Protein AF-J1PZE3-F1 (afdb_monome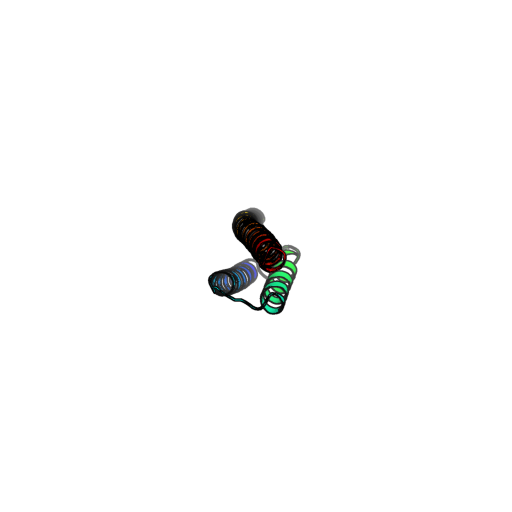r_lite)

pLDDT: mean 88.05, std 9.28, range [46.84, 96.94]

Foldseek 3Di:
DAPVVLLVLLVVLLVVLVVQLPDPDHDVVVNVVSVVSNVVSLPDDHDPPYDPVSNVVSNVVVVVSVVVVVVVVVVVVVVVVVVVVVVVVVVVVVVVVVVVD

Secondary structure (DSSP, 8-state):
--HHHHHHHHHHHHHHHHHHHTSSS--HHHHHHHHHHHHHHHTSPPPTTS-HHHHHHHHHHHHHHHHHHHHHHHHHHHHHHHHHHHHHHHHHHHHHHHT--

Radius of gyration: 21.09 Å; chains: 1; bounding box: 51×18×63 Å

Sequence (101 aa):
MHLKNRAQRCEKLRQQIEKLVRKEMYPVESLVELIEQLNATLNQPASPDDNIAEYSAFLQLNLDWLQLIMAQLSAEKDAVAVSMNNIRQGRKALRSYGQHN

Structure (mmCIF, N/CA/C/O backbone):
data_AF-J1PZE3-F1
#
_entry.id   AF-J1PZE3-F1
#
loop_
_atom_site.group_PDB
_atom_site.id
_atom_site.type_symbol
_atom_site.label_atom_id
_atom_site.label_alt_id
_atom_site.label_comp_id
_atom_site.label_asym_id
_atom_site.label_entity_id
_atom_site.label_seq_id
_atom_site.pdbx_PDB_ins_code
_atom_site.Cartn_x
_atom_site.Cartn_y
_atom_site.Cartn_z
_atom_site.occupancy
_atom_site.B_iso_or_equiv
_atom_site.auth_seq_id
_atom_site.auth_comp_id
_atom_site.auth_asym_id
_atom_site.auth_atom_id
_atom_site.pdbx_PDB_model_num
ATOM 1 N N . MET A 1 1 ? 18.866 3.121 -10.414 1.00 66.88 1 MET A N 1
ATOM 2 C CA . MET A 1 1 ? 18.412 1.750 -10.077 1.00 66.88 1 MET A CA 1
ATOM 3 C C . MET A 1 1 ? 17.497 1.277 -11.191 1.00 66.88 1 MET A C 1
ATOM 5 O O . MET A 1 1 ? 16.497 1.952 -11.418 1.00 66.88 1 MET A O 1
ATOM 9 N N . HIS A 1 2 ? 17.850 0.182 -11.875 1.00 84.25 2 HIS A N 1
ATOM 10 C CA . HIS A 1 2 ? 17.069 -0.357 -12.997 1.00 84.25 2 HIS A CA 1
ATOM 11 C C . HIS A 1 2 ? 15.630 -0.686 -12.596 1.00 84.25 2 HIS A C 1
ATOM 13 O O . HIS A 1 2 ? 15.385 -1.145 -11.470 1.00 84.25 2 HIS A O 1
ATOM 19 N N . LEU A 1 3 ? 14.702 -0.504 -13.537 1.00 87.06 3 LEU A N 1
ATOM 20 C CA . LEU A 1 3 ? 13.269 -0.715 -13.344 1.00 87.06 3 LEU A CA 1
ATOM 21 C C . LEU A 1 3 ? 12.931 -2.067 -12.704 1.00 87.06 3 LEU A C 1
ATOM 23 O O . LEU A 1 3 ? 12.151 -2.119 -11.757 1.00 87.06 3 LEU A O 1
ATOM 27 N N . LYS A 1 4 ? 13.582 -3.155 -13.131 1.00 88.56 4 LYS A N 1
ATOM 28 C CA . LYS A 1 4 ? 13.354 -4.503 -12.580 1.00 88.56 4 LYS A CA 1
ATOM 29 C C . LYS A 1 4 ? 13.589 -4.582 -11.067 1.00 88.56 4 LYS A C 1
ATOM 31 O O . LYS A 1 4 ? 12.764 -5.126 -10.336 1.00 88.56 4 LYS A O 1
ATOM 36 N N . ASN A 1 5 ? 14.687 -4.000 -10.586 1.00 90.44 5 ASN A N 1
ATOM 37 C CA . ASN A 1 5 ? 15.010 -3.993 -9.156 1.00 90.44 5 ASN A CA 1
ATOM 38 C C . ASN A 1 5 ? 14.001 -3.138 -8.380 1.00 90.44 5 ASN A C 1
ATOM 40 O O . ASN A 1 5 ? 13.649 -3.451 -7.242 1.00 90.44 5 ASN A O 1
ATOM 44 N N . ARG A 1 6 ? 13.522 -2.053 -8.999 1.00 91.00 6 ARG A N 1
ATOM 45 C CA . ARG A 1 6 ? 12.510 -1.161 -8.423 1.00 91.00 6 ARG A CA 1
ATOM 46 C C . ARG A 1 6 ? 11.163 -1.841 -8.295 1.00 91.00 6 ARG A C 1
ATOM 48 O O . ARG A 1 6 ? 10.598 -1.832 -7.208 1.00 91.00 6 ARG A O 1
ATOM 55 N N . ALA A 1 7 ? 10.721 -2.510 -9.352 1.00 92.31 7 ALA A N 1
ATOM 56 C CA . ALA A 1 7 ? 9.512 -3.317 -9.355 1.00 92.31 7 ALA A CA 1
ATOM 57 C C . ALA A 1 7 ? 9.540 -4.375 -8.245 1.00 92.31 7 ALA A C 1
ATOM 59 O O . ALA A 1 7 ? 8.596 -4.460 -7.464 1.00 92.31 7 ALA A O 1
ATOM 60 N N . GLN A 1 8 ? 10.650 -5.104 -8.101 1.00 93.88 8 GLN A N 1
ATOM 61 C CA . GLN A 1 8 ? 10.813 -6.098 -7.035 1.00 93.88 8 GLN A CA 1
ATOM 62 C C . GLN A 1 8 ? 10.764 -5.483 -5.632 1.00 93.88 8 GLN A C 1
ATOM 64 O O . GLN A 1 8 ? 10.126 -6.035 -4.734 1.00 93.88 8 GLN A O 1
ATOM 69 N N . ARG A 1 9 ? 11.418 -4.334 -5.425 1.00 94.88 9 ARG A N 1
ATOM 70 C CA . ARG A 1 9 ? 11.391 -3.640 -4.132 1.00 94.88 9 ARG A CA 1
ATOM 71 C C . ARG A 1 9 ? 9.990 -3.132 -3.793 1.00 94.88 9 ARG A C 1
ATOM 73 O O . ARG A 1 9 ? 9.543 -3.343 -2.669 1.00 94.88 9 ARG A O 1
ATOM 80 N N . CYS A 1 10 ? 9.299 -2.514 -4.750 1.00 95.50 10 CYS A N 1
ATOM 81 C CA . CYS A 1 10 ? 7.920 -2.060 -4.582 1.00 95.50 10 CYS A CA 1
ATOM 82 C C . CYS A 1 10 ? 6.985 -3.232 -4.274 1.00 95.50 10 CYS A C 1
ATOM 84 O O . CYS A 1 10 ? 6.245 -3.157 -3.304 1.00 95.50 10 CYS A O 1
ATOM 86 N N . GLU A 1 11 ? 7.066 -4.335 -5.021 1.00 95.38 11 GLU A N 1
ATOM 87 C CA . GLU A 1 11 ? 6.275 -5.546 -4.761 1.00 95.38 11 GLU A CA 1
ATOM 88 C C . GLU A 1 11 ? 6.492 -6.066 -3.333 1.00 95.38 11 GLU A C 1
ATOM 90 O O . GLU A 1 11 ? 5.537 -6.277 -2.589 1.00 95.38 11 GLU A O 1
ATOM 95 N N . LYS A 1 12 ? 7.750 -6.178 -2.891 1.00 96.88 12 LYS A N 1
ATOM 96 C CA . LYS A 1 12 ? 8.068 -6.631 -1.531 1.00 96.88 12 LYS A CA 1
ATOM 97 C C . LYS A 1 12 ? 7.519 -5.690 -0.451 1.00 96.88 12 LYS A C 1
ATOM 99 O O . LYS A 1 12 ? 7.113 -6.149 0.616 1.00 96.88 12 LYS A O 1
ATOM 104 N N . LEU A 1 13 ? 7.554 -4.378 -0.680 1.00 96.94 13 LEU A N 1
ATOM 105 C CA . LEU A 1 13 ? 6.990 -3.393 0.248 1.00 96.94 13 LEU A CA 1
ATOM 106 C C . LEU A 1 13 ? 5.461 -3.484 0.280 1.00 96.94 13 LEU A C 1
ATOM 108 O O . LEU A 1 13 ? 4.891 -3.542 1.366 1.00 96.94 13 LEU A O 1
ATOM 112 N N . ARG A 1 14 ? 4.811 -3.608 -0.884 1.00 96.25 14 ARG A N 1
ATOM 113 C CA . ARG A 1 14 ? 3.358 -3.801 -0.993 1.00 96.25 14 ARG A CA 1
ATOM 114 C C . ARG A 1 14 ? 2.894 -5.044 -0.235 1.00 96.25 14 ARG A C 1
ATOM 116 O O . ARG A 1 14 ? 2.007 -4.942 0.603 1.00 96.25 14 ARG A O 1
ATOM 123 N N . GLN A 1 15 ? 3.570 -6.179 -0.410 1.00 96.06 15 GLN A N 1
ATOM 124 C CA . GLN A 1 15 ? 3.266 -7.414 0.326 1.00 96.06 15 GLN A CA 1
ATOM 125 C C . GLN A 1 15 ? 3.414 -7.262 1.848 1.00 96.06 15 GLN A C 1
ATOM 127 O O . GLN A 1 15 ? 2.622 -7.814 2.613 1.00 96.06 15 GLN A O 1
ATOM 132 N N . GLN A 1 16 ? 4.426 -6.522 2.312 1.00 96.50 16 GLN A N 1
ATOM 133 C CA . GLN A 1 16 ? 4.608 -6.251 3.742 1.00 96.50 16 GLN A CA 1
ATOM 134 C C . GLN A 1 16 ? 3.489 -5.369 4.296 1.00 96.50 16 GLN A C 1
ATOM 136 O O . GLN A 1 16 ? 2.972 -5.668 5.372 1.00 96.50 16 GLN A O 1
ATOM 141 N N . ILE A 1 17 ? 3.096 -4.334 3.549 1.00 95.62 17 ILE A N 1
ATOM 142 C CA . ILE A 1 17 ? 1.987 -3.445 3.904 1.00 95.62 17 ILE A CA 1
ATOM 143 C C . ILE A 1 17 ? 0.688 -4.243 3.977 1.00 95.62 17 ILE A C 1
ATOM 145 O O . ILE A 1 17 ? 0.037 -4.237 5.016 1.00 95.62 17 ILE A O 1
ATOM 149 N N . GLU A 1 18 ? 0.361 -5.012 2.938 1.00 94.50 18 GLU A N 1
ATOM 150 C CA . GLU A 1 18 ? -0.829 -5.870 2.903 1.00 94.50 18 GLU A CA 1
ATOM 151 C C . GLU A 1 18 ? -0.868 -6.853 4.075 1.00 94.50 18 GLU A C 1
ATOM 153 O O . GLU A 1 18 ? -1.902 -7.043 4.714 1.00 94.50 18 GLU A O 1
ATOM 158 N N . LYS A 1 19 ? 0.270 -7.473 4.399 1.00 94.69 19 LYS A N 1
ATOM 159 C CA . LYS A 1 19 ? 0.362 -8.384 5.542 1.00 94.69 19 LYS A CA 1
ATOM 160 C C . LYS A 1 19 ? 0.158 -7.662 6.874 1.00 94.69 19 LYS A C 1
ATOM 162 O O . LYS A 1 19 ? -0.372 -8.264 7.807 1.00 94.69 19 LYS A O 1
ATOM 167 N N . LEU A 1 20 ? 0.618 -6.419 6.987 1.00 93.88 20 LEU A N 1
ATOM 168 C CA . LEU A 1 20 ? 0.473 -5.616 8.194 1.00 93.88 20 LEU A CA 1
ATOM 169 C C . LEU A 1 20 ? -0.985 -5.198 8.404 1.00 93.88 20 LEU A C 1
ATOM 171 O O . LEU A 1 20 ? -1.511 -5.441 9.486 1.00 93.88 20 LEU A O 1
ATOM 175 N N . VAL A 1 21 ? -1.642 -4.666 7.369 1.00 91.38 21 VAL A N 1
ATOM 176 C CA . VAL A 1 21 ? -3.031 -4.177 7.459 1.00 91.38 21 VAL A CA 1
ATOM 177 C C . VAL A 1 21 ? -4.061 -5.298 7.620 1.00 91.38 21 VAL A C 1
ATOM 179 O O . VAL A 1 21 ? -5.151 -5.066 8.116 1.00 91.38 21 VAL A O 1
ATOM 182 N N . ARG A 1 22 ? -3.725 -6.546 7.258 1.00 89.19 22 ARG A N 1
ATOM 183 C CA . ARG A 1 22 ? -4.586 -7.715 7.530 1.00 89.19 22 ARG A CA 1
ATOM 184 C C . ARG A 1 22 ? -4.644 -8.111 9.008 1.00 89.19 22 ARG A C 1
ATOM 186 O O . ARG A 1 22 ? -5.426 -8.992 9.361 1.00 89.19 22 ARG A O 1
ATOM 193 N N . LYS A 1 23 ? -3.793 -7.543 9.865 1.00 89.88 23 LYS A N 1
ATOM 194 C CA . LYS A 1 23 ? -3.842 -7.799 11.308 1.00 89.88 23 LYS A CA 1
ATOM 195 C C . LYS A 1 23 ? -4.951 -6.958 11.930 1.00 89.88 23 LYS A C 1
ATOM 197 O O . LYS A 1 23 ? -5.069 -5.784 11.622 1.00 89.88 23 LYS A O 1
ATOM 202 N N . GLU A 1 24 ? -5.695 -7.537 12.866 1.00 78.88 24 GLU A N 1
ATOM 203 C CA . GLU A 1 24 ? -6.760 -6.829 13.593 1.00 78.88 24 GLU A CA 1
ATOM 204 C C . GLU A 1 24 ? -6.231 -5.619 14.383 1.00 78.88 24 GLU A C 1
ATOM 206 O O . GLU A 1 24 ? -6.898 -4.596 14.498 1.00 78.88 24 GLU A O 1
ATOM 211 N N . MET A 1 25 ? -4.993 -5.714 14.879 1.00 84.94 25 MET A N 1
ATOM 212 C CA . MET A 1 25 ? -4.249 -4.594 15.445 1.00 84.94 25 MET A CA 1
ATOM 213 C C . MET A 1 25 ? -2.864 -4.541 14.802 1.00 84.94 25 MET A C 1
ATOM 215 O O . MET A 1 25 ? -2.115 -5.525 14.830 1.00 84.94 25 MET A O 1
ATOM 219 N N . TYR A 1 26 ? -2.511 -3.387 14.242 1.00 90.56 26 TYR A N 1
ATOM 220 C CA . TYR A 1 26 ? -1.183 -3.130 13.699 1.00 90.56 26 TYR A CA 1
ATOM 221 C C . TYR A 1 26 ? -0.615 -1.800 14.209 1.00 90.56 26 TYR A C 1
ATOM 223 O O . TYR A 1 26 ? -1.366 -0.844 14.402 1.00 90.56 26 TYR A O 1
ATOM 231 N N . PRO A 1 27 ? 0.709 -1.725 14.433 1.00 91.31 27 PRO A N 1
ATOM 232 C CA . PRO A 1 27 ? 1.378 -0.466 14.738 1.00 91.31 27 PRO A CA 1
ATOM 233 C C . PRO A 1 27 ? 1.314 0.465 13.524 1.00 91.31 27 PRO A C 1
ATOM 235 O O . PRO A 1 27 ? 1.803 0.126 12.441 1.00 91.31 27 PRO A O 1
ATOM 238 N N . VAL A 1 28 ? 0.704 1.637 13.709 1.00 90.06 28 VAL A N 1
ATOM 239 C CA . VAL A 1 28 ? 0.555 2.654 12.657 1.00 90.06 28 VAL A CA 1
ATOM 240 C C . VAL A 1 28 ? 1.924 3.179 12.236 1.00 90.06 28 VAL A C 1
ATOM 242 O O . VAL A 1 28 ? 2.159 3.402 11.055 1.00 90.06 28 VAL A O 1
ATOM 245 N N . GLU A 1 29 ? 2.856 3.290 13.176 1.00 93.06 29 GLU A N 1
ATOM 246 C CA . GLU A 1 29 ? 4.226 3.741 12.948 1.00 93.06 29 GLU A CA 1
ATOM 247 C C . GLU A 1 29 ? 4.942 2.833 11.940 1.00 93.06 29 GLU A C 1
ATOM 249 O O . GLU A 1 29 ? 5.516 3.315 10.967 1.00 93.06 29 GLU A O 1
ATOM 254 N N . SER A 1 30 ? 4.817 1.509 12.089 1.00 93.12 30 SER A N 1
ATOM 255 C CA . SER A 1 30 ? 5.406 0.562 11.132 1.00 93.12 30 SER A CA 1
ATOM 256 C C . SER A 1 30 ? 4.740 0.621 9.756 1.00 93.12 30 SER A C 1
ATOM 258 O O . SER A 1 30 ? 5.398 0.379 8.746 1.00 93.12 30 SER A O 1
ATOM 260 N N . LEU A 1 31 ? 3.440 0.931 9.690 1.00 93.69 31 LEU A N 1
ATOM 261 C CA . LEU A 1 31 ? 2.756 1.144 8.414 1.00 93.69 31 LEU A CA 1
ATOM 262 C C . LEU A 1 31 ? 3.283 2.408 7.723 1.00 93.69 31 LEU A C 1
ATOM 264 O O . LEU A 1 31 ? 3.584 2.363 6.531 1.00 93.69 31 LEU A O 1
ATOM 268 N N . VAL A 1 32 ? 3.439 3.505 8.469 1.00 93.81 32 VAL A N 1
ATOM 269 C CA . VAL A 1 32 ? 3.994 4.770 7.968 1.00 93.81 32 VAL A CA 1
ATOM 270 C C . VAL A 1 32 ? 5.406 4.557 7.425 1.00 93.81 32 VAL A C 1
ATOM 272 O O . VAL A 1 32 ? 5.660 4.913 6.278 1.00 93.81 32 VAL A O 1
ATOM 275 N N . GLU A 1 33 ? 6.285 3.885 8.171 1.00 95.94 33 GLU A N 1
ATOM 276 C CA . GLU A 1 33 ? 7.651 3.584 7.718 1.00 95.94 33 GLU A CA 1
ATOM 277 C C . GLU A 1 33 ? 7.678 2.797 6.398 1.00 95.94 33 GLU A C 1
ATOM 279 O O . GLU A 1 33 ? 8.479 3.081 5.503 1.00 95.94 33 GLU A O 1
ATOM 284 N N . LEU A 1 34 ? 6.804 1.796 6.246 1.00 96.12 34 LEU A N 1
ATOM 285 C CA . LEU A 1 34 ? 6.718 1.009 5.013 1.00 96.12 34 LEU A CA 1
ATOM 286 C C . LEU A 1 34 ? 6.209 1.846 3.830 1.00 96.12 34 LEU A C 1
ATOM 288 O O . LEU A 1 34 ? 6.714 1.702 2.712 1.00 96.12 34 LEU A O 1
ATOM 292 N N . ILE A 1 35 ? 5.238 2.730 4.069 1.00 94.31 35 ILE A N 1
ATOM 293 C CA . ILE A 1 35 ? 4.696 3.647 3.060 1.00 94.31 35 ILE A CA 1
ATOM 294 C C . ILE A 1 35 ? 5.744 4.683 2.644 1.00 94.31 35 ILE A C 1
ATOM 296 O O . ILE A 1 35 ? 5.909 4.936 1.451 1.00 94.31 35 ILE A O 1
ATOM 300 N N . GLU A 1 36 ? 6.510 5.232 3.585 1.00 94.94 36 GLU A N 1
ATOM 301 C CA . GLU A 1 36 ? 7.608 6.157 3.293 1.00 94.94 36 GLU A CA 1
ATOM 302 C C . GLU A 1 36 ? 8.696 5.490 2.448 1.00 94.94 36 GLU A C 1
ATOM 304 O O . GLU A 1 36 ? 9.149 6.058 1.452 1.00 94.94 36 GLU A O 1
ATOM 309 N N . GLN A 1 37 ? 9.068 4.248 2.773 1.00 95.75 37 GLN A N 1
ATOM 310 C CA . GLN A 1 37 ? 10.014 3.469 1.969 1.00 95.75 37 GLN A CA 1
ATOM 311 C C . GLN A 1 37 ? 9.489 3.182 0.557 1.00 95.75 37 GLN A C 1
ATOM 313 O O . GLN A 1 37 ? 10.264 3.202 -0.410 1.00 95.75 37 GLN A O 1
ATOM 318 N N . LEU A 1 38 ? 8.188 2.912 0.418 1.00 95.06 38 LEU A N 1
ATOM 319 C CA . LEU A 1 38 ? 7.549 2.713 -0.881 1.00 95.06 38 LEU A CA 1
ATOM 320 C C . LEU A 1 38 ? 7.577 4.009 -1.694 1.00 95.06 38 LEU A C 1
ATOM 322 O O . LEU A 1 38 ? 8.036 3.998 -2.836 1.00 95.06 38 LEU A O 1
ATOM 326 N N . ASN A 1 39 ? 7.178 5.126 -1.088 1.00 93.62 39 ASN A N 1
ATOM 327 C CA . ASN A 1 39 ? 7.188 6.448 -1.705 1.00 93.62 39 ASN A CA 1
ATOM 328 C C . ASN A 1 39 ? 8.601 6.857 -2.151 1.00 93.62 39 ASN A C 1
ATOM 330 O O . ASN A 1 39 ? 8.802 7.290 -3.285 1.00 93.62 39 ASN A O 1
ATOM 334 N N . ALA A 1 40 ? 9.608 6.635 -1.303 1.00 93.12 40 ALA A N 1
ATOM 335 C CA . ALA A 1 40 ? 11.006 6.883 -1.644 1.00 93.12 40 ALA A CA 1
ATOM 336 C C . ALA A 1 40 ? 11.489 6.023 -2.823 1.00 93.12 40 ALA A C 1
ATOM 338 O O . ALA A 1 40 ? 12.336 6.460 -3.598 1.00 93.12 40 ALA A O 1
ATOM 339 N N . THR A 1 41 ? 10.956 4.807 -2.980 1.00 92.00 41 THR A N 1
ATOM 340 C CA . THR A 1 41 ? 11.287 3.926 -4.110 1.00 92.00 41 THR A CA 1
ATOM 341 C C . THR A 1 41 ? 10.589 4.374 -5.400 1.00 92.00 41 THR A C 1
ATOM 343 O O . THR A 1 41 ? 11.199 4.329 -6.468 1.00 92.00 41 THR A O 1
ATOM 346 N N . LEU A 1 42 ? 9.336 4.832 -5.309 1.00 90.94 42 LEU A N 1
ATOM 347 C CA . LEU A 1 42 ? 8.537 5.295 -6.449 1.00 90.94 42 LEU A CA 1
ATOM 348 C C . LEU A 1 42 ? 9.017 6.639 -7.009 1.00 90.94 42 LEU A C 1
ATOM 350 O O . LEU A 1 42 ? 9.053 6.802 -8.224 1.00 90.94 42 LEU A O 1
ATOM 354 N N . ASN A 1 43 ? 9.454 7.561 -6.148 1.00 89.88 43 ASN A N 1
ATOM 355 C CA . ASN A 1 43 ? 9.927 8.893 -6.550 1.00 89.88 43 ASN A CA 1
ATOM 356 C C . ASN A 1 43 ? 11.341 8.910 -7.148 1.00 89.88 43 ASN A C 1
ATOM 358 O O . ASN A 1 43 ? 11.875 9.976 -7.455 1.00 89.88 43 ASN A O 1
ATOM 362 N N . GLN A 1 44 ? 11.977 7.752 -7.320 1.00 86.88 44 GLN A N 1
ATOM 363 C CA . GLN A 1 44 ? 13.248 7.698 -8.032 1.00 86.88 44 GLN A CA 1
ATOM 364 C C . GLN A 1 44 ? 13.022 8.034 -9.515 1.00 86.88 44 GLN A C 1
ATOM 366 O O . GLN A 1 44 ? 12.061 7.549 -10.110 1.00 86.88 44 GLN A O 1
ATOM 371 N N . PRO A 1 45 ? 13.903 8.810 -10.162 1.00 85.44 45 PRO A N 1
ATOM 372 C CA . PRO A 1 45 ? 13.787 9.071 -11.594 1.00 85.44 45 PRO A CA 1
ATOM 373 C C . PRO A 1 45 ? 13.957 7.776 -12.403 1.00 85.44 45 PRO A C 1
ATOM 375 O O . PRO A 1 45 ? 14.602 6.823 -11.946 1.00 85.44 45 PRO A O 1
ATOM 378 N N . ALA A 1 46 ? 13.368 7.720 -13.599 1.00 85.12 46 ALA A N 1
ATOM 379 C CA . ALA A 1 46 ? 13.627 6.637 -14.546 1.00 85.12 46 ALA A CA 1
ATOM 380 C C . ALA A 1 46 ? 15.118 6.617 -14.926 1.00 85.12 46 ALA A C 1
ATOM 382 O O . ALA A 1 46 ? 15.753 7.671 -15.019 1.00 85.12 46 ALA A O 1
ATOM 383 N N . SER A 1 47 ? 15.688 5.428 -15.118 1.00 85.50 47 SER A N 1
ATOM 384 C CA . SER A 1 47 ? 17.029 5.308 -15.694 1.00 85.50 47 SER A CA 1
ATOM 385 C C . SER A 1 47 ? 16.979 5.673 -17.182 1.00 85.50 47 SER A C 1
ATOM 387 O O . SER A 1 47 ? 15.985 5.352 -17.832 1.00 85.50 47 SER A O 1
ATOM 389 N N . PRO A 1 48 ? 18.043 6.255 -17.762 1.00 82.00 48 PRO A N 1
ATOM 390 C CA . PRO A 1 48 ? 18.136 6.462 -19.211 1.00 82.00 48 PRO A CA 1
ATOM 391 C C . PRO A 1 48 ? 17.979 5.166 -20.026 1.00 82.00 48 PRO A C 1
ATOM 393 O O . PRO A 1 48 ? 17.523 5.209 -21.163 1.00 82.00 48 PRO A O 1
ATOM 396 N N . ASP A 1 49 ? 18.329 4.025 -19.424 1.00 84.12 49 ASP A N 1
ATOM 397 C CA . ASP A 1 49 ? 18.234 2.691 -20.032 1.00 84.12 49 ASP A CA 1
ATOM 398 C C . ASP A 1 49 ? 16.871 2.009 -19.823 1.00 84.12 49 ASP A C 1
ATOM 400 O O . ASP A 1 49 ? 16.649 0.910 -20.332 1.00 84.12 49 ASP A O 1
ATOM 404 N N . ASP A 1 50 ? 15.973 2.598 -19.025 1.00 85.62 50 ASP A N 1
ATOM 405 C CA . ASP A 1 50 ? 14.666 1.996 -18.772 1.00 85.62 50 ASP A CA 1
ATOM 406 C C . ASP A 1 50 ? 13.744 2.230 -19.982 1.00 85.62 50 ASP A C 1
ATOM 408 O O . ASP A 1 50 ? 13.627 3.337 -20.511 1.00 85.62 50 ASP A O 1
ATOM 412 N N . ASN A 1 51 ? 13.031 1.186 -20.407 1.00 89.19 51 ASN A N 1
ATOM 413 C CA . ASN A 1 51 ? 12.005 1.318 -21.433 1.00 89.19 51 ASN A CA 1
ATOM 414 C C . ASN A 1 51 ? 10.834 2.159 -20.892 1.00 89.19 51 ASN A C 1
ATOM 416 O O . ASN A 1 51 ? 10.210 1.802 -19.892 1.00 89.19 51 ASN A O 1
ATOM 420 N N . ILE A 1 52 ? 10.503 3.258 -21.575 1.00 88.56 52 ILE A N 1
ATOM 421 C CA . ILE A 1 52 ? 9.452 4.198 -21.153 1.00 88.56 52 ILE A CA 1
ATOM 422 C C . ILE A 1 52 ? 8.082 3.513 -21.021 1.00 88.56 52 ILE A C 1
ATOM 424 O O . ILE A 1 52 ? 7.342 3.815 -20.085 1.00 88.56 52 ILE A O 1
ATOM 428 N N . ALA A 1 53 ? 7.739 2.582 -21.916 1.00 90.94 53 ALA A N 1
ATOM 429 C CA . ALA A 1 53 ? 6.465 1.866 -21.860 1.00 90.94 53 ALA A CA 1
ATOM 430 C C . ALA A 1 53 ? 6.398 0.943 -20.633 1.00 90.94 53 ALA A C 1
ATOM 432 O O . ALA A 1 53 ? 5.393 0.928 -19.922 1.00 90.94 53 ALA A O 1
ATOM 433 N N . GLU A 1 54 ? 7.488 0.232 -20.331 1.00 91.00 54 GLU A N 1
ATOM 434 C CA . GLU A 1 54 ? 7.586 -0.597 -19.124 1.00 91.00 54 GLU A CA 1
ATOM 435 C C . GLU A 1 54 ? 7.553 0.259 -17.852 1.00 91.00 54 GLU A C 1
ATOM 437 O O . GLU A 1 54 ? 6.899 -0.102 -16.874 1.00 91.00 54 GLU A O 1
ATOM 442 N N . TYR A 1 55 ? 8.215 1.419 -17.869 1.00 90.81 55 TYR A N 1
ATOM 443 C CA . TYR A 1 55 ? 8.215 2.361 -16.752 1.00 90.81 55 TYR A CA 1
ATOM 444 C C . TYR A 1 55 ? 6.818 2.938 -16.494 1.00 90.81 55 TYR A C 1
ATOM 446 O O . TYR A 1 55 ? 6.376 3.017 -15.349 1.00 90.81 55 TYR A O 1
ATOM 454 N N . SER A 1 56 ? 6.090 3.288 -17.557 1.00 90.62 56 SER A N 1
ATOM 455 C CA . SER A 1 56 ? 4.704 3.753 -17.471 1.00 90.62 56 SER A CA 1
ATOM 456 C C . SER A 1 56 ? 3.778 2.673 -16.904 1.00 90.62 56 SER A C 1
ATOM 458 O O . SER A 1 56 ? 3.019 2.958 -15.977 1.00 90.62 56 SER A O 1
ATOM 460 N N . ALA A 1 57 ? 3.893 1.427 -17.374 1.00 93.06 57 ALA A N 1
ATOM 461 C CA . ALA A 1 57 ? 3.129 0.303 -16.833 1.00 93.06 57 ALA A CA 1
ATOM 462 C C . ALA A 1 57 ? 3.453 0.044 -15.350 1.00 93.06 57 ALA A C 1
ATOM 464 O O . ALA A 1 57 ? 2.553 -0.200 -14.545 1.00 93.06 57 ALA A O 1
ATOM 465 N N . PHE A 1 58 ? 4.729 0.153 -14.967 1.00 93.44 58 PHE A N 1
ATOM 466 C CA . PHE A 1 58 ? 5.153 0.074 -13.571 1.00 93.44 58 PHE A CA 1
ATOM 467 C C . PHE A 1 58 ? 4.491 1.156 -12.709 1.00 93.44 58 PHE A C 1
ATOM 469 O O . PHE A 1 58 ? 3.983 0.843 -11.632 1.00 93.44 58 PHE A O 1
ATOM 476 N N . LEU A 1 59 ? 4.461 2.413 -13.159 1.00 91.94 59 LEU A N 1
ATOM 477 C CA . LEU A 1 59 ? 3.807 3.490 -12.413 1.00 91.94 59 LEU A CA 1
ATOM 478 C C . LEU A 1 59 ? 2.298 3.262 -12.284 1.00 91.94 59 LEU A C 1
ATOM 480 O O . LEU A 1 59 ? 1.767 3.406 -11.184 1.00 91.94 59 LEU A O 1
ATOM 484 N N . GLN A 1 60 ? 1.632 2.849 -13.367 1.00 93.94 60 GLN A N 1
ATOM 485 C CA . GLN A 1 60 ? 0.194 2.575 -13.358 1.00 93.94 60 GLN A CA 1
ATOM 486 C C . GLN A 1 60 ? -0.163 1.486 -12.342 1.00 93.94 60 GLN A C 1
ATOM 488 O O . GLN A 1 60 ? -1.034 1.689 -11.503 1.00 93.94 60 GLN A O 1
ATOM 493 N N . LEU A 1 61 ? 0.577 0.374 -12.339 1.00 94.81 61 LEU A N 1
ATOM 494 C CA . LEU A 1 61 ? 0.340 -0.726 -11.404 1.00 94.81 61 LEU A CA 1
ATOM 495 C C . LEU A 1 61 ? 0.457 -0.284 -9.937 1.00 94.81 61 LEU A C 1
ATOM 497 O O . LEU A 1 61 ? -0.309 -0.729 -9.083 1.00 94.81 61 LEU A O 1
ATOM 501 N N . ASN A 1 62 ? 1.415 0.594 -9.624 1.00 94.25 62 ASN A N 1
ATOM 502 C CA . ASN A 1 62 ? 1.556 1.111 -8.263 1.00 94.25 62 ASN A CA 1
ATOM 503 C C . ASN A 1 62 ? 0.461 2.128 -7.915 1.00 94.25 62 ASN A C 1
ATOM 505 O O . ASN A 1 62 ? 0.034 2.164 -6.764 1.00 94.25 62 ASN A O 1
ATOM 509 N N . LEU A 1 63 ? -0.018 2.916 -8.881 1.00 93.81 63 LEU A N 1
ATOM 510 C CA . LEU A 1 63 ? -1.150 3.818 -8.679 1.00 93.81 63 LEU A CA 1
ATOM 511 C C . LEU A 1 63 ? -2.439 3.042 -8.378 1.00 93.81 63 LEU A C 1
ATOM 513 O O . LEU A 1 63 ? -3.114 3.354 -7.399 1.00 93.81 63 LEU A O 1
ATOM 517 N N . ASP A 1 64 ? -2.737 2.006 -9.163 1.00 95.06 64 ASP A N 1
ATOM 518 C CA . ASP A 1 64 ? -3.923 1.162 -8.974 1.00 95.06 64 ASP A CA 1
ATOM 519 C C . ASP A 1 64 ? -3.909 0.501 -7.586 1.00 95.06 64 ASP A C 1
ATOM 521 O O . ASP A 1 64 ? -4.908 0.482 -6.863 1.00 95.06 64 ASP A O 1
ATOM 525 N N . TRP A 1 65 ? -2.739 0.017 -7.162 1.00 95.69 65 TRP A N 1
ATOM 526 C CA . TRP A 1 65 ? -2.568 -0.549 -5.829 1.00 95.69 65 TRP A CA 1
ATOM 527 C C . TRP A 1 65 ? -2.747 0.491 -4.711 1.00 95.69 65 TRP A C 1
ATOM 529 O O . TRP A 1 65 ? -3.399 0.206 -3.705 1.00 95.69 65 TRP A O 1
ATOM 539 N N . LEU A 1 66 ? -2.208 1.705 -4.881 1.00 94.06 66 LEU A N 1
ATOM 540 C CA . LEU A 1 66 ? -2.376 2.789 -3.907 1.00 94.06 66 LEU A CA 1
ATOM 541 C C . LEU A 1 66 ? -3.851 3.174 -3.743 1.00 94.06 66 LEU A C 1
ATOM 543 O O . LEU A 1 66 ? -4.307 3.414 -2.627 1.00 94.06 66 LEU A O 1
ATOM 547 N N . GLN A 1 67 ? -4.622 3.183 -4.829 1.00 94.44 67 GLN A N 1
ATOM 548 C CA . GLN A 1 67 ? -6.060 3.440 -4.761 1.00 94.44 67 GLN A CA 1
ATOM 549 C C . GLN A 1 67 ? -6.794 2.361 -3.955 1.00 94.44 67 GLN A C 1
ATOM 551 O O . GLN A 1 67 ? -7.618 2.688 -3.098 1.00 94.44 67 GLN A O 1
ATOM 556 N N . LEU A 1 68 ? -6.458 1.085 -4.172 1.00 94.25 68 LEU A N 1
ATOM 557 C CA . LEU A 1 68 ? -7.034 -0.034 -3.421 1.00 94.25 68 LEU A CA 1
ATOM 558 C C . LEU A 1 68 ? -6.721 0.047 -1.923 1.00 94.25 68 LEU A C 1
ATOM 560 O O . LEU A 1 68 ? -7.634 -0.046 -1.100 1.00 94.25 68 LEU A O 1
ATOM 564 N N . ILE A 1 69 ? -5.454 0.260 -1.554 1.00 93.00 69 ILE A N 1
ATOM 565 C CA . ILE A 1 69 ? -5.063 0.310 -0.139 1.00 93.00 69 ILE A CA 1
ATOM 566 C C . ILE A 1 69 ? -5.659 1.537 0.565 1.00 93.00 69 ILE A C 1
ATOM 568 O O . ILE A 1 69 ? -6.101 1.440 1.708 1.00 93.00 69 ILE A O 1
ATOM 572 N N . MET A 1 70 ? -5.755 2.682 -0.122 1.00 92.62 70 MET A N 1
ATOM 573 C CA . MET A 1 70 ? -6.402 3.880 0.420 1.00 92.62 70 MET A CA 1
ATOM 574 C C . MET A 1 70 ? -7.895 3.665 0.669 1.00 92.62 70 MET A C 1
ATOM 576 O O . MET A 1 70 ? -8.412 4.126 1.690 1.00 92.62 70 MET A O 1
ATOM 580 N N . ALA A 1 71 ? -8.586 2.963 -0.233 1.00 92.69 71 ALA A N 1
ATOM 581 C CA . ALA A 1 71 ? -9.992 2.620 -0.053 1.00 92.69 71 ALA A CA 1
ATOM 582 C C . ALA A 1 71 ? -10.190 1.716 1.174 1.00 92.69 71 ALA A C 1
ATOM 584 O O . ALA A 1 71 ? -11.069 1.985 1.993 1.00 92.69 71 ALA A O 1
ATOM 585 N N . GLN A 1 72 ? -9.329 0.706 1.349 1.00 92.00 72 GLN A N 1
ATOM 586 C CA . GLN A 1 72 ? -9.356 -0.171 2.521 1.00 92.00 72 GLN A CA 1
ATOM 587 C C . GLN A 1 72 ? -9.142 0.611 3.826 1.00 92.00 72 GLN A C 1
ATOM 589 O O . GLN A 1 72 ? -9.975 0.540 4.728 1.00 92.00 72 GLN A O 1
ATOM 594 N N . LEU A 1 73 ? -8.065 1.396 3.920 1.00 90.25 73 LEU A N 1
ATOM 595 C CA . LEU A 1 73 ? -7.747 2.166 5.129 1.00 90.25 73 LEU A CA 1
ATOM 596 C C . LEU A 1 73 ? -8.825 3.210 5.453 1.00 90.25 73 LEU A C 1
ATOM 598 O O . LEU A 1 73 ? -9.113 3.479 6.619 1.00 90.25 73 LEU A O 1
ATOM 602 N N . SER A 1 74 ? -9.459 3.785 4.428 1.00 91.56 74 SER A N 1
ATOM 603 C CA . SER A 1 74 ? -10.584 4.707 4.616 1.00 91.56 74 SER A CA 1
ATOM 604 C C . SER A 1 74 ? -11.803 3.997 5.202 1.00 91.56 74 SER A C 1
ATOM 606 O O . SER A 1 74 ? -1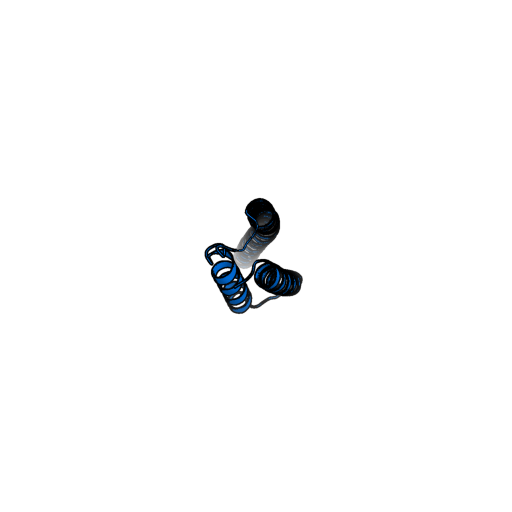2.402 4.510 6.146 1.00 91.56 74 SER A O 1
ATOM 608 N N . ALA A 1 75 ? -12.129 2.798 4.710 1.00 90.38 75 ALA A N 1
ATOM 609 C CA . ALA A 1 75 ? -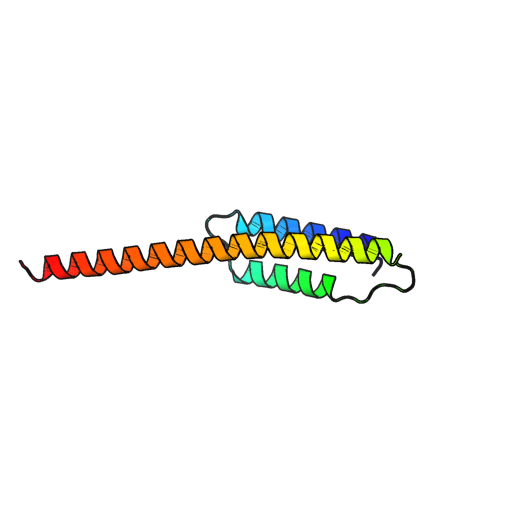13.212 1.989 5.260 1.00 90.38 75 ALA A CA 1
ATOM 610 C C . ALA A 1 75 ? -12.938 1.569 6.717 1.00 90.38 75 ALA A C 1
ATOM 612 O O . ALA A 1 75 ? -13.839 1.633 7.554 1.00 90.38 75 ALA A O 1
ATOM 613 N N . GLU A 1 76 ? -11.694 1.205 7.047 1.00 87.69 76 GLU A N 1
ATOM 614 C CA . GLU A 1 76 ? -11.276 0.907 8.425 1.00 87.69 76 GLU A CA 1
ATOM 615 C C . GLU A 1 76 ? -11.463 2.125 9.344 1.00 87.69 76 GLU A C 1
ATOM 617 O O . GLU A 1 76 ? -12.066 2.017 10.416 1.00 87.69 76 GLU A O 1
ATOM 622 N N . LYS A 1 77 ? -11.019 3.311 8.907 1.00 87.88 77 LYS A N 1
ATOM 623 C CA . LYS A 1 77 ? -11.203 4.570 9.646 1.00 87.88 77 LYS A CA 1
ATOM 624 C C . LYS A 1 77 ? -12.684 4.858 9.916 1.00 87.88 77 LYS A C 1
ATOM 626 O O . LYS A 1 77 ? -13.045 5.227 11.037 1.00 87.88 77 LYS A O 1
ATOM 631 N N . ASP A 1 78 ? -13.539 4.683 8.914 1.00 89.88 78 ASP A N 1
ATOM 632 C CA . ASP A 1 78 ? -14.974 4.940 9.044 1.00 89.88 78 ASP A CA 1
ATOM 633 C C . ASP A 1 78 ? -15.642 3.934 10.001 1.00 89.88 78 ASP A C 1
ATOM 635 O O . ASP A 1 78 ? -16.446 4.327 10.852 1.00 89.88 78 ASP A O 1
ATOM 639 N N . ALA A 1 79 ? -15.245 2.657 9.959 1.00 88.12 79 ALA A N 1
ATOM 640 C CA . ALA A 1 79 ? -15.714 1.637 10.900 1.00 88.12 79 ALA A CA 1
ATOM 641 C C . ALA A 1 79 ? -15.326 1.960 12.356 1.00 88.12 79 ALA A C 1
ATOM 643 O O . ALA A 1 79 ? -16.157 1.855 13.268 1.00 88.12 79 ALA A O 1
ATOM 644 N N . VAL A 1 80 ? -14.092 2.423 12.585 1.00 87.12 80 VAL A N 1
ATOM 645 C CA . VAL A 1 80 ? -13.635 2.878 13.909 1.00 87.12 80 VAL A CA 1
ATOM 646 C C . VAL A 1 80 ? -14.447 4.086 14.385 1.00 87.12 80 VAL A C 1
ATOM 648 O O . VAL A 1 80 ? -14.863 4.124 15.546 1.00 87.12 80 VAL A O 1
ATOM 651 N N . ALA A 1 81 ? -14.734 5.050 13.506 1.00 88.31 81 ALA A N 1
ATOM 652 C CA . ALA A 1 81 ? -15.543 6.220 13.849 1.00 88.31 81 ALA A CA 1
ATOM 653 C C . ALA A 1 81 ? -16.969 5.836 14.290 1.00 88.31 81 ALA A C 1
ATOM 655 O O . ALA A 1 81 ? -17.466 6.351 15.299 1.00 88.31 81 ALA A O 1
ATOM 656 N N . VAL A 1 82 ? -17.605 4.890 13.589 1.00 88.88 82 VAL A N 1
ATOM 657 C CA . VAL A 1 82 ? -18.923 4.345 13.963 1.00 88.88 82 VAL A CA 1
ATOM 658 C C . VAL A 1 82 ? -18.860 3.656 15.328 1.00 88.88 82 VAL A C 1
ATOM 660 O O . VAL A 1 82 ? -19.682 3.943 16.203 1.00 88.88 82 VAL A O 1
ATOM 663 N N . SER A 1 83 ? -17.854 2.806 15.547 1.00 85.50 83 SER A N 1
ATOM 664 C CA .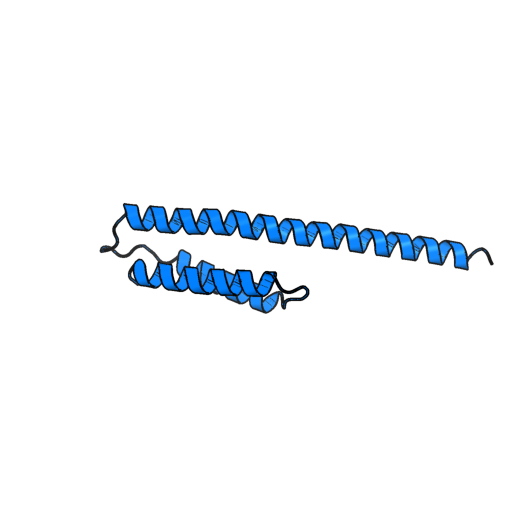 SER A 1 83 ? -17.649 2.113 16.825 1.00 85.50 83 SER A CA 1
AT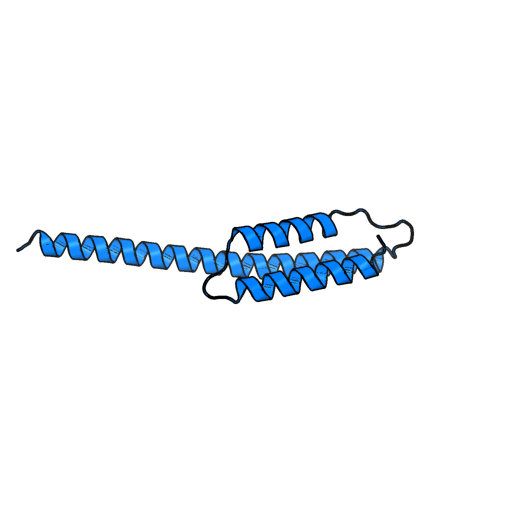OM 665 C C . SER A 1 83 ? -17.489 3.096 17.994 1.00 85.50 83 SER A C 1
ATOM 667 O O . SER A 1 83 ? -18.177 2.987 19.013 1.00 85.50 83 SER A O 1
ATOM 669 N N . MET A 1 84 ? -16.671 4.139 17.824 1.00 87.81 84 MET A N 1
ATOM 670 C CA . MET A 1 84 ? -16.473 5.176 18.842 1.00 87.81 84 MET A CA 1
ATOM 671 C C . MET A 1 84 ? -17.754 5.956 19.153 1.00 87.81 84 MET A C 1
ATOM 673 O O . MET A 1 84 ? -18.031 6.257 20.320 1.00 87.81 84 MET A O 1
ATOM 677 N N . ASN A 1 85 ? -18.571 6.259 18.141 1.00 87.19 85 ASN A N 1
ATOM 678 C CA . ASN A 1 85 ? -19.857 6.916 18.354 1.00 87.19 85 ASN A CA 1
ATOM 679 C C . ASN A 1 85 ? -20.830 6.027 19.150 1.00 87.19 85 ASN A C 1
ATOM 681 O O . ASN A 1 85 ? -21.454 6.512 20.098 1.00 87.19 85 ASN A O 1
ATOM 685 N N . ASN A 1 86 ? -20.893 4.728 18.845 1.00 84.19 86 ASN A N 1
ATOM 686 C CA . ASN A 1 86 ? -21.715 3.760 19.579 1.00 84.19 86 ASN A CA 1
ATOM 687 C C . ASN A 1 86 ? -21.279 3.651 21.048 1.00 84.19 86 ASN A C 1
ATOM 689 O O . ASN A 1 86 ? -22.116 3.715 21.951 1.00 84.19 86 ASN A O 1
ATOM 693 N N . ILE A 1 87 ? -19.968 3.596 21.314 1.00 85.81 87 ILE A N 1
ATOM 694 C CA . ILE A 1 87 ? -19.422 3.618 22.682 1.00 85.81 87 ILE A CA 1
ATOM 695 C C . ILE A 1 87 ? -19.823 4.913 23.402 1.00 85.81 87 ILE A C 1
ATOM 697 O O . ILE A 1 87 ? -20.235 4.883 24.566 1.00 85.81 87 ILE A O 1
ATOM 701 N N . ARG A 1 88 ? -19.739 6.067 22.724 1.00 83.38 88 ARG A N 1
ATOM 702 C CA . ARG A 1 88 ? -20.141 7.361 23.297 1.00 83.38 88 ARG A CA 1
ATOM 703 C C . ARG A 1 88 ? -21.627 7.382 23.656 1.00 83.38 88 ARG A C 1
ATOM 705 O O . ARG A 1 88 ? -21.975 7.890 24.721 1.00 83.38 88 ARG A O 1
ATOM 712 N N . GLN A 1 89 ? -22.491 6.849 22.795 1.00 83.38 89 GLN A N 1
ATOM 713 C CA . GLN A 1 89 ? -23.930 6.752 23.046 1.00 83.38 89 GLN A CA 1
ATOM 714 C C . GLN A 1 89 ? -24.243 5.793 24.202 1.00 83.38 89 GLN A C 1
ATOM 716 O O . GLN A 1 89 ? -24.966 6.181 25.118 1.00 83.38 89 GLN A O 1
ATOM 721 N N . GLY A 1 90 ? -23.626 4.608 24.237 1.00 82.12 90 GLY A N 1
ATOM 722 C CA . GLY A 1 90 ? -23.780 3.652 25.339 1.00 82.12 90 GLY A CA 1
ATOM 723 C C . GLY A 1 90 ? -23.355 4.233 26.692 1.00 82.12 90 GLY A C 1
ATOM 724 O O . GLY A 1 90 ? -24.077 4.113 27.681 1.00 82.12 90 GLY A O 1
ATOM 725 N N . ARG A 1 91 ? -22.236 4.972 26.736 1.00 80.25 91 ARG A N 1
ATOM 726 C CA . ARG A 1 91 ? -21.800 5.692 27.949 1.00 80.25 91 ARG A CA 1
ATOM 727 C C . ARG A 1 91 ? -22.790 6.773 28.388 1.00 80.25 91 ARG A C 1
ATOM 729 O O . ARG A 1 91 ? -22.976 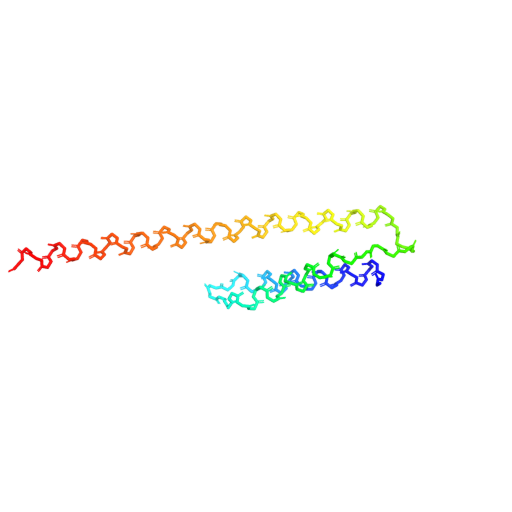6.963 29.587 1.00 80.25 91 ARG A O 1
ATOM 736 N N . LYS A 1 92 ? -23.417 7.492 27.448 1.00 78.38 92 LYS A N 1
ATOM 737 C CA . LYS A 1 92 ? -24.464 8.480 27.766 1.00 78.38 92 LYS A CA 1
ATOM 738 C C . LYS A 1 92 ? -25.718 7.812 28.333 1.00 78.38 92 LYS A C 1
ATOM 740 O O . LYS A 1 92 ? -26.230 8.292 29.338 1.00 78.38 92 LYS A O 1
ATOM 745 N N . ALA A 1 93 ? -26.159 6.701 27.742 1.00 75.00 93 ALA A N 1
ATOM 746 C CA . ALA A 1 93 ? -27.303 5.938 28.234 1.00 75.00 93 ALA A CA 1
ATOM 747 C C . ALA A 1 93 ? -27.065 5.441 29.671 1.00 75.00 93 ALA A C 1
ATOM 749 O O . ALA A 1 93 ? -27.865 5.730 30.553 1.00 75.00 93 ALA A O 1
ATOM 750 N N . LEU A 1 94 ? -25.916 4.809 29.946 1.00 75.50 94 LEU A N 1
ATOM 751 C CA . LEU A 1 94 ? -25.556 4.333 31.292 1.00 75.50 94 LEU A CA 1
ATOM 752 C C . LEU A 1 94 ? -25.546 5.452 32.348 1.00 75.50 94 LEU A C 1
ATOM 754 O O . LEU A 1 94 ? -26.034 5.254 33.458 1.00 75.50 94 LEU A O 1
ATOM 758 N N . ARG A 1 95 ? -25.031 6.642 32.007 1.00 72.19 95 ARG A N 1
ATOM 759 C CA . ARG A 1 95 ? -25.050 7.806 32.913 1.00 72.19 95 ARG A CA 1
ATOM 760 C C . ARG A 1 95 ? -26.463 8.326 33.179 1.00 72.19 95 ARG A C 1
ATOM 762 O O . ARG A 1 95 ? -26.740 8.730 34.300 1.00 72.19 95 ARG A O 1
ATOM 769 N N . SER A 1 96 ? -27.343 8.289 32.178 1.00 68.12 96 SER A N 1
ATOM 770 C CA . SER A 1 96 ? -28.751 8.668 32.336 1.00 68.12 96 SER A CA 1
ATOM 771 C C . SER A 1 96 ? -29.495 7.724 33.282 1.00 68.12 96 SER A C 1
ATOM 773 O O . SER A 1 96 ? -30.288 8.187 34.093 1.00 68.12 96 SER A O 1
ATOM 775 N N . TYR A 1 97 ? -29.227 6.416 33.216 1.00 62.88 97 TYR A N 1
ATOM 776 C CA . TYR A 1 97 ? -29.841 5.439 34.122 1.00 62.88 97 TYR A CA 1
ATOM 777 C C . TYR A 1 97 ? -29.312 5.546 35.561 1.00 62.88 97 TYR A C 1
ATOM 779 O O . TYR A 1 97 ? -30.080 5.381 36.501 1.00 62.88 97 TYR A O 1
ATOM 787 N N . GLY A 1 98 ? -28.031 5.880 35.755 1.00 61.81 98 GLY A N 1
ATOM 788 C CA . GLY A 1 98 ? -27.439 6.052 37.090 1.00 61.81 98 GLY A CA 1
ATOM 789 C C . GLY A 1 98 ? -27.851 7.327 37.841 1.00 61.81 98 GLY A C 1
ATOM 790 O O . GLY A 1 98 ? -27.573 7.423 39.028 1.00 61.81 98 GLY A O 1
ATOM 791 N N . GLN A 1 99 ? -28.484 8.300 37.175 1.00 59.59 99 GLN A N 1
ATOM 792 C CA . GLN A 1 99 ? -29.012 9.524 37.805 1.00 59.59 99 GLN A CA 1
ATOM 793 C C . GLN A 1 99 ? -30.509 9.441 38.150 1.00 59.59 99 GLN A C 1
ATOM 795 O O . GLN A 1 99 ? -31.046 10.377 38.735 1.00 59.59 99 GLN A O 1
ATOM 800 N N . HIS A 1 100 ? -31.181 8.348 37.775 1.00 55.09 100 HIS A N 1
ATOM 801 C CA . HIS A 1 100 ? -32.617 8.138 37.986 1.00 55.09 100 HIS A CA 1
ATOM 802 C C . HIS A 1 100 ? -32.947 7.109 39.090 1.00 55.09 100 HIS A C 1
ATOM 804 O O . HIS A 1 100 ? -34.119 6.771 39.248 1.00 55.09 100 HIS A O 1
ATOM 810 N N . ASN A 1 101 ? -31.947 6.650 39.854 1.00 46.84 101 ASN A N 1
ATOM 811 C CA . ASN A 1 101 ? -32.090 5.822 41.063 1.00 46.84 101 ASN A CA 1
ATOM 812 C C . ASN A 1 101 ? -31.550 6.568 42.286 1.00 46.84 101 ASN A C 1
ATOM 814 O O . ASN A 1 101 ? -32.001 6.237 43.402 1.00 46.84 101 ASN A O 1
#

Organism: NCBI:txid1197174